Protein AF-A0A7J6KHS6-F1 (afdb_monomer_lite)

Secondary structure (DSSP, 8-state):
-HHHHHTT--TTSPSPPHHHHHHHHHT-S-HHHHHHHHHHHHHHHHHHTTT--GGG--GGGG-HHHHHHHHHHHHHSPPP----PPPHHHHHHHHHHHHHHHHTS-TTS--HHHHHHHHHHHHHHHHHHS---TTTTTTT--GGGEEE-SS-EEE----TT-------

Structure (mmCIF, N/CA/C/O backbone):
data_AF-A0A7J6KHS6-F1
#
_entry.id   AF-A0A7J6KHS6-F1
#
loop_
_atom_site.group_PDB
_atom_site.id
_atom_site.type_symbol
_atom_site.label_atom_id
_atom_site.label_alt_id
_atom_site.label_comp_id
_atom_site.label_asym_id
_atom_site.label_entity_id
_atom_site.label_seq_id
_atom_site.pdbx_PDB_ins_code
_atom_site.Cartn_x
_atom_site.Cartn_y
_atom_site.Cartn_z
_atom_site.occupancy
_atom_site.B_iso_o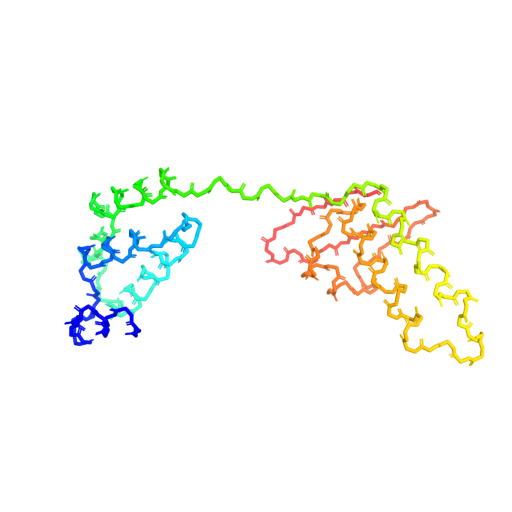r_equiv
_atom_site.auth_seq_id
_atom_site.auth_comp_id
_atom_site.auth_asym_id
_atom_site.auth_atom_id
_atom_site.pdbx_PDB_model_num
ATOM 1 N N . GLY A 1 1 ? -15.680 14.603 15.683 1.00 50.03 1 GLY A N 1
ATOM 2 C CA . GLY A 1 1 ? -16.360 15.648 14.888 1.00 50.03 1 GLY A CA 1
ATOM 3 C C . GLY A 1 1 ? -17.731 15.220 14.375 1.00 50.03 1 GLY A C 1
ATOM 4 O O . GLY A 1 1 ? -18.715 15.408 15.075 1.00 50.03 1 GLY A O 1
ATOM 5 N N . ARG A 1 2 ? -17.826 14.638 13.166 1.00 65.25 2 ARG A N 1
ATOM 6 C CA . ARG A 1 2 ? -19.120 14.402 12.477 1.00 65.25 2 ARG A CA 1
ATOM 7 C C . ARG A 1 2 ? -20.043 13.360 13.137 1.00 65.25 2 ARG A C 1
ATOM 9 O O . ARG A 1 2 ? -21.253 13.550 13.113 1.00 65.25 2 ARG A O 1
ATOM 16 N N . PHE A 1 3 ? -19.501 12.296 13.741 1.00 62.84 3 PHE A N 1
ATOM 17 C CA . PHE A 1 3 ? -20.314 11.284 14.440 1.00 62.84 3 PHE A CA 1
ATOM 18 C C . PHE A 1 3 ? -20.949 11.827 15.728 1.00 62.84 3 PHE A C 1
ATOM 20 O O . PHE A 1 3 ? -22.147 11.647 15.926 1.00 62.84 3 PHE A O 1
ATOM 27 N N . CYS A 1 4 ? -20.174 12.542 16.553 1.00 61.19 4 CYS A N 1
ATOM 28 C CA . CYS A 1 4 ? -20.675 13.175 17.778 1.00 61.19 4 CYS A CA 1
ATOM 29 C C . CYS A 1 4 ? -21.816 14.153 17.469 1.00 61.19 4 CYS A C 1
ATOM 31 O O . CYS A 1 4 ? -22.865 14.076 18.093 1.00 61.19 4 CYS A O 1
ATOM 33 N N . ARG A 1 5 ? -21.668 14.977 16.417 1.00 61.81 5 ARG A N 1
ATOM 34 C CA . ARG A 1 5 ? -22.734 15.881 15.951 1.00 61.81 5 ARG A CA 1
ATOM 35 C C . ARG A 1 5 ? -23.998 15.138 15.506 1.00 61.81 5 ARG A C 1
ATOM 37 O O . ARG A 1 5 ? -25.092 15.542 15.874 1.00 61.81 5 ARG A O 1
ATOM 44 N N . ARG A 1 6 ? -23.862 14.042 14.747 1.00 66.12 6 ARG A N 1
ATOM 45 C CA . ARG A 1 6 ? -25.014 13.237 14.292 1.00 66.12 6 ARG A CA 1
ATOM 46 C C . ARG A 1 6 ? -25.753 12.530 15.427 1.00 66.12 6 ARG A C 1
ATOM 48 O O . ARG A 1 6 ? -26.952 12.328 15.310 1.00 66.12 6 ARG A O 1
ATOM 55 N N . ASN A 1 7 ? -25.055 12.169 16.502 1.00 59.16 7 ASN A N 1
ATOM 56 C CA . ASN A 1 7 ? -25.637 11.448 17.637 1.00 59.16 7 ASN A CA 1
ATOM 57 C C . ASN A 1 7 ? -25.858 12.344 18.863 1.00 59.16 7 ASN A C 1
ATOM 59 O O . ASN A 1 7 ? -26.046 11.822 19.955 1.00 59.16 7 ASN A O 1
ATOM 63 N N . LYS A 1 8 ? -25.809 13.675 18.690 1.00 65.00 8 LYS A N 1
ATOM 64 C CA . LYS A 1 8 ? -25.963 14.668 19.767 1.00 65.00 8 LYS A CA 1
ATOM 65 C C . LYS A 1 8 ? -25.068 14.396 20.990 1.00 65.00 8 LYS A C 1
ATOM 67 O O . LYS A 1 8 ? -25.446 14.716 22.109 1.00 65.00 8 LYS A O 1
ATOM 72 N N . VAL A 1 9 ? -23.884 13.812 20.783 1.00 61.22 9 VAL A N 1
ATOM 73 C CA . VAL A 1 9 ? -22.908 13.617 21.863 1.00 61.22 9 VAL A CA 1
ATOM 74 C C . VAL A 1 9 ? -22.297 14.986 22.168 1.00 61.22 9 VAL A C 1
ATOM 76 O O . VAL A 1 9 ? -21.705 15.569 21.246 1.00 61.22 9 VAL A O 1
ATOM 79 N N . PRO A 1 10 ? -22.432 15.508 23.403 1.00 60.06 10 PRO A N 1
ATOM 80 C CA . PRO A 1 10 ? -21.836 16.781 23.786 1.00 60.06 10 PRO A CA 1
ATOM 81 C C . PRO A 1 10 ? -20.335 16.740 23.508 1.00 60.06 10 PRO A C 1
ATOM 83 O O . PRO A 1 10 ? -19.657 15.780 23.872 1.00 60.06 10 PRO A O 1
ATOM 86 N N . LEU A 1 11 ? -19.803 17.760 22.832 1.00 58.59 11 LEU A N 1
ATOM 87 C CA . LEU A 1 11 ? -18.364 17.828 22.538 1.00 58.59 11 LEU A CA 1
ATOM 88 C C . LEU A 1 11 ? -17.521 17.952 23.818 1.00 58.59 11 LEU A C 1
ATOM 90 O O . LEU A 1 11 ? -16.358 17.567 23.804 1.00 58.59 11 LEU A O 1
ATOM 94 N N . GLU A 1 12 ? -18.139 18.417 24.904 1.00 61.97 12 GLU A N 1
ATOM 95 C CA . GLU A 1 12 ? -17.582 18.509 26.257 1.00 61.97 12 GLU A CA 1
ATOM 96 C C . GLU A 1 12 ? -17.407 17.135 26.931 1.00 61.97 12 GLU A C 1
ATOM 98 O O . GLU A 1 12 ? -16.598 16.994 27.840 1.00 61.97 12 GLU A O 1
ATOM 103 N N . GLN A 1 13 ? -18.096 16.086 26.462 1.00 63.69 13 GLN A N 1
ATOM 104 C CA . GLN A 1 13 ? -18.017 14.726 27.015 1.00 63.69 13 GLN A CA 1
ATOM 105 C C . GLN A 1 13 ? -16.878 13.909 26.374 1.00 63.69 13 GLN A C 1
ATOM 107 O O . GLN A 1 13 ? -17.067 12.773 25.928 1.00 63.69 13 GLN A O 1
ATOM 112 N N . TRP A 1 14 ? -15.695 14.517 26.256 1.00 58.38 14 TRP A N 1
ATOM 113 C CA . TRP A 1 14 ? -14.494 13.874 25.724 1.00 58.38 14 TRP A CA 1
ATOM 114 C C . TRP A 1 14 ? -13.578 13.430 26.874 1.00 58.38 14 TRP A C 1
ATOM 116 O O . TRP A 1 14 ? -13.240 14.267 27.706 1.00 58.38 14 TRP A O 1
ATOM 126 N N . PRO A 1 15 ? -13.126 12.160 26.928 1.00 62.69 15 PRO A N 1
ATOM 127 C CA . PRO A 1 15 ? -13.270 11.094 25.930 1.00 62.69 15 PRO A CA 1
ATOM 128 C C . PRO A 1 15 ? -14.675 10.444 25.879 1.00 62.69 15 PRO A C 1
ATOM 130 O O . PRO A 1 15 ? -15.356 10.350 26.897 1.00 62.69 15 PRO A O 1
ATOM 133 N N . PRO A 1 16 ? -15.116 9.942 24.704 1.00 68.94 16 PRO A N 1
ATOM 134 C CA . PRO A 1 16 ? -16.437 9.333 24.541 1.00 68.94 16 PRO A CA 1
ATOM 135 C C . PRO A 1 16 ? -16.562 8.021 25.329 1.00 68.94 16 PRO A C 1
ATOM 137 O O . PRO A 1 16 ? -15.630 7.218 25.366 1.00 68.94 16 PRO A O 1
ATOM 140 N N . THR A 1 17 ? -17.745 7.754 25.891 1.00 77.44 17 THR A N 1
ATOM 141 C CA . THR A 1 17 ? -18.009 6.501 26.626 1.00 77.44 17 THR A CA 1
ATOM 142 C C . THR A 1 17 ? -17.974 5.260 25.722 1.00 77.44 17 THR A C 1
ATOM 144 O O . THR A 1 17 ? -18.230 5.334 24.513 1.00 77.44 17 THR A O 1
ATOM 147 N N . ASN A 1 18 ? -17.737 4.085 26.317 1.00 77.62 18 ASN A N 1
ATOM 148 C CA . ASN A 1 18 ? -17.671 2.800 25.604 1.00 77.62 18 ASN A CA 1
ATOM 149 C C . ASN A 1 18 ? -18.916 2.511 24.763 1.00 77.62 18 ASN A C 1
ATOM 151 O O . ASN A 1 18 ? -18.797 2.013 23.644 1.00 77.62 18 ASN A O 1
ATOM 155 N N . ARG A 1 19 ? -20.100 2.889 25.258 1.00 80.56 19 ARG A N 1
ATOM 156 C CA . ARG A 1 19 ? -21.375 2.734 24.549 1.00 80.56 19 ARG A CA 1
ATOM 157 C C . ARG A 1 19 ? -21.410 3.537 23.249 1.00 80.56 19 ARG A C 1
ATOM 159 O O . ARG A 1 19 ? -21.819 3.009 22.215 1.00 80.56 19 ARG A O 1
ATOM 166 N N . HIS A 1 20 ? -20.944 4.786 23.275 1.00 79.69 20 HIS A N 1
ATOM 167 C CA . HIS A 1 20 ? -20.881 5.627 22.078 1.00 79.69 20 HIS A CA 1
ATOM 168 C C . HIS A 1 20 ? -19.875 5.080 21.063 1.00 79.69 20 HIS A C 1
ATOM 170 O O . HIS A 1 20 ? -20.163 5.042 19.866 1.00 79.69 20 HIS A O 1
ATOM 176 N N . VAL A 1 21 ? -18.719 4.607 21.540 1.00 81.25 21 VAL A N 1
ATOM 177 C CA . VAL A 1 21 ? -17.696 3.985 20.691 1.00 81.25 21 VAL A CA 1
ATOM 178 C C . VAL A 1 21 ? -18.220 2.688 20.070 1.00 81.25 21 VAL A C 1
ATOM 180 O O . VAL A 1 21 ? -18.103 2.509 18.863 1.00 81.25 21 VAL A O 1
ATOM 183 N N . ALA A 1 22 ? -18.855 1.810 20.847 1.00 84.31 22 ALA A N 1
ATOM 184 C CA . ALA A 1 22 ? -19.444 0.563 20.362 1.00 84.31 22 ALA A CA 1
ATOM 185 C C . ALA A 1 22 ? -20.530 0.805 19.300 1.00 84.31 22 ALA A C 1
ATOM 187 O O . ALA A 1 22 ? -20.474 0.211 18.223 1.00 84.31 22 ALA A O 1
ATOM 188 N N . HIS A 1 23 ? -21.468 1.723 19.559 1.00 84.38 23 HIS A N 1
ATOM 189 C CA . HIS A 1 23 ? -22.519 2.076 18.600 1.00 84.38 23 HIS A CA 1
ATOM 190 C C . HIS A 1 23 ? -21.935 2.653 17.303 1.00 84.38 23 HIS A C 1
ATOM 192 O O . HIS A 1 23 ? -22.358 2.302 16.201 1.00 84.38 23 HIS A O 1
ATOM 198 N N . TRP A 1 24 ? -20.903 3.493 17.416 1.00 86.12 24 TRP A N 1
ATOM 199 C CA . TRP A 1 24 ? -20.202 4.005 16.246 1.00 86.12 24 TRP A CA 1
ATOM 200 C C . TRP A 1 24 ? -19.517 2.902 15.444 1.00 86.12 24 TRP A C 1
ATOM 202 O O . TRP A 1 24 ? -19.641 2.877 14.220 1.00 86.12 24 TRP A O 1
ATOM 212 N N . LEU A 1 25 ? -18.814 1.983 16.108 1.00 87.56 25 LEU A N 1
ATOM 213 C CA . LEU A 1 25 ? -18.099 0.899 15.438 1.00 87.56 25 LEU A CA 1
ATOM 214 C C . LEU A 1 25 ? -19.043 0.019 14.617 1.00 87.56 25 LEU A C 1
ATOM 216 O O . LEU A 1 25 ? -18.698 -0.326 13.490 1.00 87.56 25 LEU A O 1
ATOM 220 N N . ILE A 1 26 ? -20.241 -0.276 15.133 1.00 87.12 26 ILE A N 1
ATOM 221 C CA . ILE A 1 26 ? -21.266 -1.070 14.432 1.00 87.12 26 ILE A CA 1
ATOM 222 C C . ILE A 1 26 ? -21.713 -0.393 13.128 1.00 87.12 26 ILE A C 1
ATOM 224 O O . ILE A 1 26 ? -21.989 -1.073 12.143 1.00 87.12 26 ILE A O 1
ATOM 228 N N . SER A 1 27 ? -21.704 0.942 13.068 1.00 84.56 27 SER A N 1
ATOM 229 C CA . SER A 1 27 ? -22.038 1.678 11.839 1.00 84.56 27 SER A CA 1
ATOM 230 C C . SER A 1 27 ? -20.996 1.527 10.714 1.00 84.56 27 SER A C 1
ATOM 232 O O . SER A 1 27 ? -21.239 1.937 9.575 1.00 84.56 27 SER A O 1
ATOM 234 N N . ILE A 1 28 ? -19.827 0.940 10.997 1.00 86.44 28 ILE A N 1
ATOM 235 C CA . ILE A 1 28 ? -18.730 0.788 10.041 1.00 86.44 28 ILE A CA 1
ATOM 236 C C . ILE A 1 28 ? -18.836 -0.564 9.334 1.00 86.44 28 ILE A C 1
ATOM 238 O O . ILE A 1 28 ? -18.603 -1.617 9.916 1.00 86.44 28 ILE A O 1
ATOM 242 N N . LYS A 1 29 ? -19.072 -0.529 8.019 1.00 85.38 29 LYS A N 1
ATOM 243 C CA . LYS A 1 29 ? -19.279 -1.731 7.188 1.00 85.38 29 LYS A CA 1
ATOM 244 C C . LYS A 1 29 ? -18.052 -2.639 7.020 1.00 85.38 29 LYS A C 1
ATOM 246 O O . LYS A 1 29 ? -18.178 -3.736 6.490 1.00 85.38 29 LYS A O 1
ATOM 251 N N . ARG A 1 30 ? -16.848 -2.171 7.366 1.00 86.19 30 ARG A N 1
ATOM 252 C CA . ARG A 1 30 ? -15.594 -2.921 7.187 1.00 86.19 30 ARG A CA 1
ATOM 253 C C . ARG A 1 30 ? -14.843 -3.056 8.501 1.00 86.19 30 ARG A C 1
ATOM 255 O O . ARG A 1 30 ? -14.418 -2.058 9.081 1.00 86.19 30 ARG A O 1
ATOM 262 N N . TYR A 1 31 ? -14.567 -4.296 8.887 1.00 88.31 31 TYR A N 1
ATOM 263 C CA . TYR A 1 31 ? -13.825 -4.637 10.096 1.00 88.31 31 TYR A CA 1
ATOM 264 C C . TYR A 1 31 ? -12.441 -3.988 10.162 1.00 88.31 31 TYR A C 1
ATOM 266 O O . TYR A 1 31 ? -12.062 -3.464 11.207 1.00 88.31 31 TYR A O 1
ATOM 274 N N . SER A 1 32 ? -11.692 -3.967 9.055 1.00 85.50 32 SER A N 1
ATOM 275 C CA . SER A 1 32 ? -10.367 -3.335 9.022 1.00 85.50 32 SER A CA 1
ATOM 276 C C . SER A 1 32 ? -10.441 -1.841 9.338 1.00 85.50 32 SER A C 1
ATOM 278 O O . SER A 1 32 ? -9.675 -1.347 10.160 1.00 85.50 32 SER A O 1
ATOM 280 N N . THR A 1 33 ? -11.411 -1.136 8.753 1.00 85.81 33 THR A N 1
ATOM 281 C CA . THR A 1 33 ? -11.665 0.282 9.025 1.00 85.81 33 THR A CA 1
ATOM 282 C C . THR A 1 33 ? -12.101 0.501 10.472 1.00 85.81 33 THR A C 1
ATOM 284 O O . THR A 1 33 ? -11.552 1.373 11.141 1.00 85.81 33 THR A O 1
ATOM 287 N N . ALA A 1 34 ? -13.021 -0.323 10.982 1.00 87.00 34 ALA A N 1
ATOM 288 C CA . ALA A 1 34 ? -13.494 -0.246 12.363 1.00 87.00 34 ALA A CA 1
ATOM 289 C C . ALA A 1 34 ? -12.354 -0.441 13.372 1.00 87.00 34 ALA A C 1
ATOM 291 O O . ALA A 1 34 ? -12.224 0.323 14.326 1.00 87.00 34 ALA A O 1
ATOM 292 N N . LYS A 1 35 ? -11.468 -1.411 13.123 1.00 87.19 35 LYS A N 1
ATOM 293 C CA . LYS A 1 35 ? -10.286 -1.664 13.951 1.00 87.19 35 LYS A CA 1
ATOM 294 C C . LYS A 1 35 ? -9.314 -0.480 13.942 1.00 87.19 35 LYS A C 1
ATOM 296 O O . LYS A 1 35 ? -8.850 -0.071 15.004 1.00 87.19 35 LYS A O 1
ATOM 301 N N . THR A 1 36 ? -9.031 0.098 12.774 1.00 85.62 36 THR A N 1
ATOM 302 C CA . THR A 1 36 ? -8.174 1.292 12.654 1.00 85.62 36 THR A CA 1
ATOM 303 C C . THR A 1 36 ? -8.760 2.481 13.408 1.00 85.62 36 THR A C 1
ATOM 305 O O . THR A 1 36 ? -8.050 3.174 14.133 1.00 85.62 36 THR A O 1
ATOM 308 N N . TYR A 1 37 ? -10.066 2.698 13.285 1.00 85.25 37 TYR A N 1
ATOM 309 C CA . TYR A 1 37 ? -10.764 3.778 13.969 1.00 85.25 37 TYR A CA 1
ATOM 310 C C . TYR A 1 37 ? -10.809 3.594 15.484 1.00 85.25 37 TYR A C 1
ATOM 312 O O . TYR A 1 37 ? -10.560 4.560 16.202 1.00 85.25 37 TYR A O 1
ATOM 320 N N . LEU A 1 38 ? -11.019 2.373 15.985 1.00 86.44 38 LEU A N 1
ATOM 321 C CA . LEU A 1 38 ? -10.889 2.086 17.414 1.00 86.44 38 LEU A CA 1
ATOM 322 C C . LEU A 1 38 ? -9.483 2.419 17.929 1.00 86.44 38 LEU A C 1
ATOM 324 O O . LEU A 1 38 ? -9.350 3.026 18.988 1.00 86.44 38 LEU A O 1
ATOM 328 N N . ASN A 1 39 ? -8.433 2.055 17.188 1.00 83.62 39 ASN A N 1
ATOM 329 C CA . ASN A 1 39 ? -7.060 2.394 17.569 1.00 83.62 39 ASN A CA 1
ATOM 330 C C . ASN A 1 39 ? -6.838 3.912 17.610 1.00 83.62 39 ASN A C 1
ATOM 332 O O . ASN A 1 39 ? -6.196 4.402 18.535 1.00 83.62 39 ASN A O 1
ATOM 336 N N . GLY A 1 40 ? -7.414 4.656 16.661 1.00 80.50 40 GLY A N 1
ATOM 337 C CA . GLY A 1 40 ? -7.413 6.119 16.681 1.00 80.50 40 GLY A CA 1
ATOM 338 C C . GLY A 1 40 ? -8.119 6.686 17.915 1.00 80.50 40 GLY A C 1
ATOM 339 O O . GLY A 1 40 ? -7.554 7.522 18.609 1.00 80.50 40 GLY A O 1
ATOM 340 N N . VAL A 1 41 ? -9.314 6.187 18.248 1.00 80.75 41 VAL A N 1
ATOM 341 C CA . VAL A 1 41 ? -10.051 6.604 19.457 1.00 80.75 41 VAL A CA 1
ATOM 342 C C . VAL A 1 41 ? -9.242 6.321 20.720 1.00 80.75 41 VAL A C 1
ATOM 344 O O . VAL A 1 41 ? -9.124 7.198 21.567 1.00 80.75 41 VAL A O 1
ATOM 347 N N . ARG A 1 42 ? -8.623 5.139 20.828 1.00 79.12 42 ARG A N 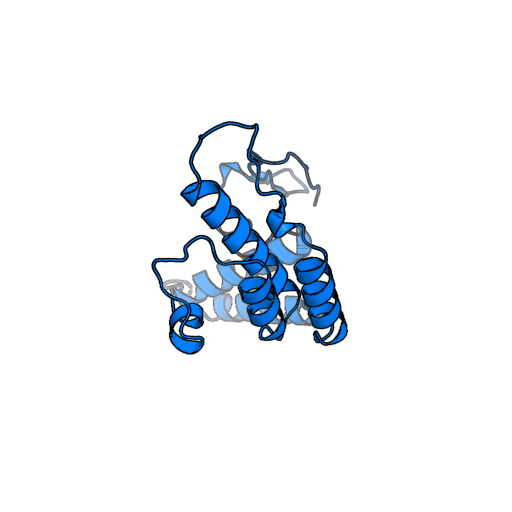1
ATOM 348 C CA . ARG A 1 42 ? -7.736 4.790 21.951 1.00 79.12 42 ARG A CA 1
ATOM 349 C C . ARG A 1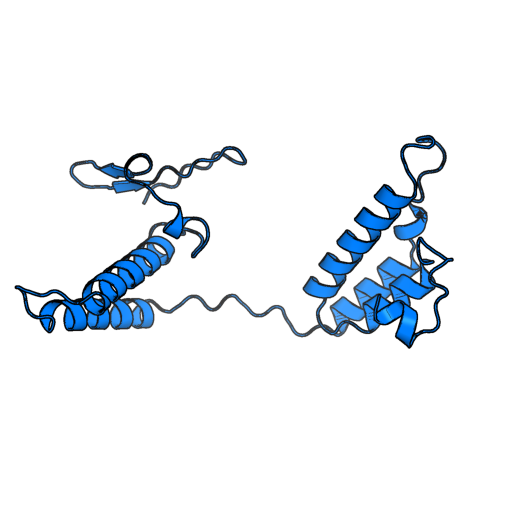 42 ? -6.543 5.733 22.054 1.00 79.12 42 ARG A C 1
ATOM 351 O O . ARG A 1 42 ? -6.187 6.130 23.157 1.00 79.12 42 ARG A O 1
ATOM 358 N N . PHE A 1 43 ? -5.939 6.093 20.925 1.00 78.69 43 PHE A N 1
ATOM 359 C CA . PHE A 1 43 ? -4.827 7.036 20.886 1.00 78.69 43 PHE A CA 1
ATOM 360 C C . PHE A 1 43 ? -5.243 8.419 21.401 1.00 78.69 43 PHE A C 1
ATOM 362 O O . PHE A 1 43 ? -4.611 8.939 22.315 1.00 78.69 43 PHE A O 1
ATOM 369 N N . PHE A 1 44 ? -6.337 8.985 20.883 1.00 75.38 44 PHE A N 1
ATOM 370 C CA . PHE A 1 44 ? -6.807 10.303 21.316 1.00 75.38 44 PHE A CA 1
ATOM 371 C C . PHE A 1 44 ? -7.340 10.313 22.750 1.00 75.38 44 PHE A C 1
ATOM 373 O O . PHE A 1 44 ? -7.139 11.299 23.447 1.00 75.38 44 PHE A O 1
ATOM 380 N N . ALA A 1 45 ? -7.984 9.236 23.208 1.00 73.88 45 ALA A N 1
ATOM 381 C CA . ALA A 1 45 ? -8.416 9.113 24.598 1.00 73.88 45 ALA A CA 1
ATOM 382 C C . ALA A 1 45 ? -7.212 9.115 25.551 1.00 73.88 45 ALA A C 1
ATOM 384 O O . ALA A 1 45 ? -7.212 9.855 26.525 1.00 73.88 45 ALA A O 1
ATOM 385 N N . ARG A 1 46 ? -6.149 8.362 25.228 1.00 72.12 46 ARG A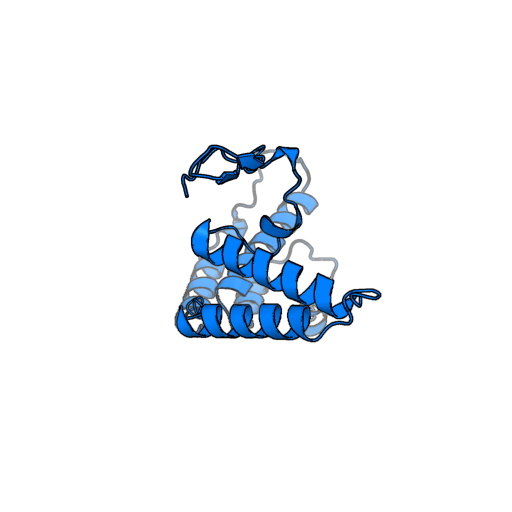 N 1
ATOM 386 C CA . ARG A 1 46 ? -4.894 8.373 26.001 1.00 72.12 46 ARG A CA 1
ATOM 387 C C . ARG A 1 46 ? -4.201 9.734 25.977 1.00 72.12 46 ARG A C 1
ATOM 389 O O . ARG A 1 46 ? -3.690 10.162 26.998 1.00 72.12 46 ARG A O 1
ATOM 396 N N . ALA A 1 47 ? -4.180 10.405 24.827 1.00 71.56 47 ALA A N 1
ATOM 397 C CA . ALA A 1 47 ? -3.571 11.727 24.704 1.00 71.56 47 ALA A CA 1
ATOM 398 C C . ALA A 1 47 ? -4.344 12.804 25.486 1.00 71.56 47 ALA A C 1
ATOM 400 O O . ALA A 1 47 ? -3.725 13.670 26.092 1.00 71.56 47 ALA A O 1
ATOM 401 N N . ALA A 1 48 ? -5.680 12.735 25.490 1.00 69.88 48 ALA A N 1
ATOM 402 C CA . ALA A 1 48 ? -6.539 13.684 26.197 1.00 69.88 48 ALA A CA 1
ATOM 403 C C . ALA A 1 48 ? -6.475 13.537 27.724 1.00 69.88 48 ALA A C 1
ATOM 405 O O . ALA A 1 48 ? -6.665 14.519 28.427 1.00 69.88 48 ALA A O 1
ATOM 406 N N . LEU A 1 49 ? -6.197 12.333 28.227 1.00 67.50 49 LEU A N 1
ATOM 407 C CA . LEU A 1 49 ? -6.109 12.064 29.664 1.00 67.50 49 LEU A CA 1
ATOM 408 C C . LEU A 1 49 ? -4.757 12.441 30.287 1.00 67.50 49 LEU A C 1
ATOM 410 O O . LEU A 1 49 ? -4.622 12.378 31.500 1.00 67.50 49 LEU A O 1
ATOM 414 N N . GLY A 1 50 ? -3.773 12.863 29.483 1.00 55.81 50 GLY A N 1
ATOM 415 C CA . GLY A 1 50 ? -2.488 13.342 29.992 1.00 55.81 50 GLY A CA 1
ATOM 416 C C . GLY A 1 50 ? -1.697 12.297 30.792 1.00 55.81 50 GLY A C 1
ATOM 417 O O . GLY A 1 50 ? -2.113 11.163 31.002 1.00 55.81 50 GLY A O 1
ATOM 418 N N . ARG A 1 51 ? -0.489 12.670 31.218 1.00 51.59 51 ARG A N 1
ATOM 419 C CA . ARG A 1 51 ? 0.383 11.865 32.092 1.00 51.59 51 ARG A CA 1
ATOM 420 C C . ARG A 1 51 ? -0.053 11.962 33.563 1.00 51.59 51 ARG A C 1
ATOM 422 O O . ARG A 1 51 ? 0.799 12.066 34.438 1.00 51.59 51 ARG A O 1
ATOM 429 N N . GLU A 1 52 ? -1.349 11.992 33.847 1.00 44.38 52 GLU A N 1
ATOM 430 C CA . GLU A 1 52 ? -1.837 11.962 35.226 1.00 44.38 52 GLU A CA 1
ATOM 431 C C . GLU A 1 52 ? -1.943 10.507 35.676 1.00 44.38 52 GLU A C 1
ATOM 433 O O . GLU A 1 52 ? -2.921 9.829 35.388 1.00 44.38 52 GLU A O 1
ATOM 438 N N . GLY A 1 53 ? -0.879 10.031 36.330 1.00 43.59 53 GLY A N 1
ATOM 439 C CA . GLY A 1 53 ? -0.873 8.828 37.161 1.00 43.59 53 GLY A CA 1
ATOM 440 C C . GLY A 1 53 ? -1.162 7.516 36.430 1.00 43.59 53 GLY A C 1
ATOM 441 O O . GLY A 1 53 ? -2.289 7.203 36.055 1.00 43.59 53 GLY A O 1
ATOM 442 N N . GLU A 1 54 ? -0.154 6.649 36.344 1.00 47.72 54 GLU A N 1
ATOM 443 C CA . GLU A 1 54 ? -0.315 5.251 35.916 1.00 47.72 54 GLU A CA 1
ATOM 444 C C . GLU A 1 54 ? -1.344 4.438 36.738 1.00 47.72 54 GLU A C 1
ATOM 446 O O . GLU A 1 54 ? -1.660 3.312 36.350 1.00 47.72 54 GLU A O 1
ATOM 451 N N . GLU A 1 55 ? -1.899 5.007 37.812 1.00 44.25 55 GLU A N 1
ATOM 452 C CA . GLU A 1 55 ? -2.896 4.410 38.706 1.00 44.25 55 GLU A CA 1
ATOM 453 C C . GLU A 1 55 ? -4.349 4.514 38.216 1.00 44.25 55 GLU A C 1
ATOM 455 O O . GLU A 1 55 ? -5.168 3.692 38.612 1.00 44.25 55 GLU A O 1
ATOM 460 N N . ASN A 1 56 ? -4.675 5.425 37.290 1.00 44.28 56 ASN A N 1
ATOM 461 C CA . ASN A 1 56 ? -6.026 5.549 36.718 1.00 44.28 56 ASN A CA 1
ATOM 462 C C . ASN A 1 56 ? -6.037 5.284 35.208 1.00 44.28 56 ASN A C 1
ATOM 464 O O . ASN A 1 56 ? -6.648 6.014 34.430 1.00 44.28 56 ASN A O 1
ATOM 468 N N . LYS A 1 57 ? -5.367 4.213 34.759 1.00 44.09 57 LYS A N 1
ATOM 469 C CA . LYS A 1 57 ? -5.477 3.744 33.368 1.00 44.09 57 LYS A CA 1
ATOM 470 C C . LYS A 1 57 ? -6.946 3.439 33.053 1.00 44.09 57 LYS A C 1
ATOM 472 O O . LYS A 1 57 ? -7.472 2.448 33.560 1.00 44.09 57 LYS A O 1
ATOM 477 N N . PRO A 1 58 ? -7.608 4.152 32.122 1.00 46.19 58 PRO A N 1
ATOM 478 C CA . PRO A 1 58 ? -8.809 3.627 31.516 1.00 46.19 58 PRO A CA 1
ATOM 479 C C . PRO A 1 58 ? -8.361 2.613 30.464 1.00 46.19 58 PRO A C 1
ATOM 481 O O . PRO A 1 58 ? -8.434 2.836 29.255 1.00 46.19 58 PRO A O 1
ATOM 484 N N . ASP A 1 59 ? -8.013 1.421 30.943 1.00 49.53 59 ASP A N 1
ATOM 485 C CA . ASP A 1 59 ? -8.295 0.191 30.201 1.00 49.53 59 ASP A CA 1
ATOM 486 C C . ASP A 1 59 ? -9.816 -0.024 30.026 1.00 49.53 59 ASP A C 1
ATOM 488 O O . ASP A 1 59 ? -10.256 -1.017 29.453 1.00 49.53 59 ASP A O 1
ATOM 492 N N . ASN A 1 60 ? -10.636 0.963 30.402 1.00 54.53 60 ASN A N 1
ATOM 493 C CA . ASN A 1 60 ? -12.064 1.045 30.143 1.00 54.53 60 ASN A CA 1
ATOM 494 C C . ASN A 1 60 ? -12.421 0.895 28.657 1.00 54.53 60 ASN A C 1
ATOM 496 O O . ASN A 1 60 ? -13.475 0.356 28.377 1.00 54.53 60 ASN A O 1
ATOM 500 N N . LEU A 1 61 ? -11.567 1.236 27.679 1.00 54.78 61 LEU A N 1
ATOM 501 C CA . LEU A 1 61 ? -11.845 0.957 26.248 1.00 54.78 61 LEU A CA 1
ATOM 502 C C . LEU A 1 61 ? -11.491 -0.490 25.812 1.00 54.78 61 LEU A C 1
ATOM 504 O O . LEU A 1 61 ? -11.480 -0.812 24.612 1.00 54.78 61 LEU A O 1
ATOM 508 N N . ASN A 1 62 ? -11.166 -1.372 26.762 1.00 59.88 62 ASN A N 1
ATOM 509 C CA . ASN A 1 62 ? -11.061 -2.826 26.586 1.00 59.88 62 ASN A CA 1
ATOM 510 C C . ASN A 1 62 ? -12.352 -3.563 27.003 1.00 59.88 62 ASN A C 1
ATOM 512 O O . ASN A 1 62 ? -12.366 -4.794 27.119 1.00 59.88 62 ASN A O 1
ATOM 516 N N . ASP A 1 63 ? -13.424 -2.788 27.187 1.00 70.62 63 ASP A N 1
ATOM 517 C CA . ASP A 1 63 ? -14.754 -3.223 27.583 1.00 70.62 63 ASP A CA 1
ATOM 518 C C . ASP A 1 63 ? -15.292 -4.357 26.709 1.00 70.62 63 ASP A C 1
ATOM 520 O O . ASP A 1 63 ? -15.118 -4.389 25.479 1.00 70.62 63 ASP A O 1
ATOM 524 N N . GLN A 1 64 ? -16.023 -5.260 27.351 1.00 78.94 64 GLN A N 1
ATOM 525 C CA . GLN A 1 64 ? -16.746 -6.337 26.696 1.00 78.94 64 GLN A CA 1
ATOM 526 C C . GLN A 1 64 ? -17.681 -5.784 25.611 1.00 78.94 64 GLN A C 1
ATOM 528 O O . GLN A 1 64 ? -17.804 -6.383 24.546 1.00 78.94 64 GLN A O 1
ATOM 533 N N . GLN A 1 65 ? -18.252 -4.593 25.815 1.00 80.94 65 GLN A N 1
ATOM 534 C CA . GLN A 1 65 ? -19.107 -3.915 24.835 1.00 80.94 65 GLN A CA 1
ATOM 535 C C . GLN A 1 65 ? -18.390 -3.630 23.505 1.00 80.94 65 GLN A C 1
ATOM 537 O O . GLN A 1 65 ? -18.933 -3.897 22.431 1.00 80.94 65 GLN A O 1
ATOM 542 N N . ILE A 1 66 ? -17.146 -3.144 23.551 1.00 83.75 66 ILE A N 1
ATOM 543 C CA . ILE A 1 66 ? -16.349 -2.840 22.351 1.00 83.75 66 ILE A CA 1
ATOM 544 C C . ILE A 1 66 ? -15.897 -4.133 21.671 1.00 83.75 66 ILE A C 1
ATOM 546 O O . ILE A 1 66 ? -15.897 -4.220 20.440 1.00 83.75 66 ILE A O 1
ATOM 550 N N . LYS A 1 67 ? -15.553 -5.164 22.456 1.00 85.94 67 LYS A N 1
ATOM 551 C CA . LYS A 1 67 ? -15.220 -6.498 21.933 1.00 85.94 67 LYS A CA 1
ATOM 552 C C . LYS A 1 67 ? -16.412 -7.116 21.203 1.00 85.94 67 LYS A C 1
ATOM 554 O O . LYS A 1 67 ? -16.241 -7.611 20.089 1.00 85.94 67 LYS A O 1
ATOM 559 N N . THR A 1 68 ? -17.607 -7.042 21.783 1.00 87.56 68 THR A N 1
ATOM 560 C CA . THR A 1 68 ? -18.850 -7.532 21.174 1.00 87.56 68 THR A CA 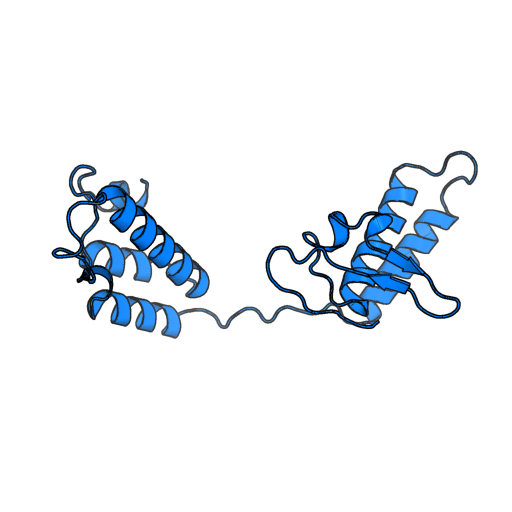1
ATOM 561 C C . THR A 1 68 ? -19.197 -6.749 19.911 1.00 87.56 68 THR A C 1
ATOM 563 O O . THR A 1 68 ? -19.451 -7.361 18.876 1.00 87.56 68 THR A O 1
ATOM 566 N N . ALA A 1 69 ? -19.096 -5.416 19.936 1.00 86.88 69 ALA A N 1
ATOM 567 C CA . ALA A 1 69 ? -19.302 -4.583 18.752 1.00 86.88 69 ALA A CA 1
ATOM 568 C C . ALA A 1 69 ? -18.326 -4.939 17.618 1.00 86.88 69 ALA A C 1
ATOM 570 O O . ALA A 1 69 ? -18.738 -5.127 16.477 1.00 86.88 69 ALA A O 1
ATOM 571 N N . LEU A 1 70 ? -17.035 -5.117 17.918 1.00 88.94 70 LEU A N 1
ATOM 572 C CA . LEU A 1 70 ? -16.050 -5.545 16.920 1.00 88.94 70 LEU A CA 1
ATOM 573 C C . LEU A 1 70 ? -16.321 -6.949 16.373 1.00 88.94 70 LEU A C 1
ATOM 575 O O . LEU A 1 70 ? -16.077 -7.183 15.189 1.00 88.94 70 LEU A O 1
ATOM 579 N N . ARG A 1 71 ? -16.796 -7.885 17.205 1.00 89.00 71 ARG A N 1
ATOM 580 C CA . ARG A 1 71 ? -17.199 -9.228 16.759 1.00 89.00 71 ARG A CA 1
ATOM 581 C C . ARG A 1 71 ? -18.394 -9.154 15.810 1.00 89.00 71 ARG A C 1
ATOM 583 O O . ARG A 1 71 ? -18.333 -9.771 14.752 1.00 89.00 71 ARG A O 1
ATOM 590 N N . ALA A 1 72 ? -19.406 -8.349 16.133 1.00 88.62 72 ALA A N 1
ATOM 591 C CA . ALA A 1 72 ? -20.559 -8.117 15.265 1.00 88.62 72 ALA A CA 1
ATOM 592 C C . ALA A 1 72 ? -20.137 -7.504 13.919 1.00 88.62 72 ALA A C 1
ATOM 594 O O . ALA A 1 72 ? -20.499 -8.010 12.859 1.00 88.62 72 ALA A O 1
ATOM 595 N N . VAL A 1 73 ? -19.274 -6.482 13.939 1.00 89.56 73 VAL A N 1
ATOM 596 C CA . VAL A 1 73 ? -18.719 -5.897 12.707 1.00 89.56 73 VAL A CA 1
ATOM 597 C C . VAL A 1 73 ? -17.939 -6.939 11.912 1.00 89.56 73 VAL A C 1
ATOM 599 O O . VAL A 1 73 ? -18.060 -6.977 10.692 1.00 89.56 73 VAL A O 1
ATOM 602 N N . LYS A 1 74 ? -17.139 -7.790 12.565 1.00 89.06 74 LYS A N 1
ATOM 603 C CA . LYS A 1 74 ? -16.379 -8.850 11.888 1.00 89.06 74 LYS A CA 1
ATOM 604 C C . LYS A 1 74 ? -17.301 -9.863 11.209 1.00 89.06 74 LYS A C 1
ATOM 606 O O . LYS A 1 74 ? -17.007 -10.247 10.084 1.00 89.06 74 LYS A O 1
ATOM 611 N N . LEU A 1 75 ? -18.391 -10.252 11.870 1.00 90.25 75 LEU A N 1
ATOM 612 C CA . LEU A 1 75 ? -19.378 -11.202 11.351 1.00 90.25 75 LEU A CA 1
ATOM 613 C C . LEU A 1 75 ? -20.098 -10.664 10.107 1.00 90.25 75 LEU A C 1
ATOM 615 O O . LEU A 1 75 ? -20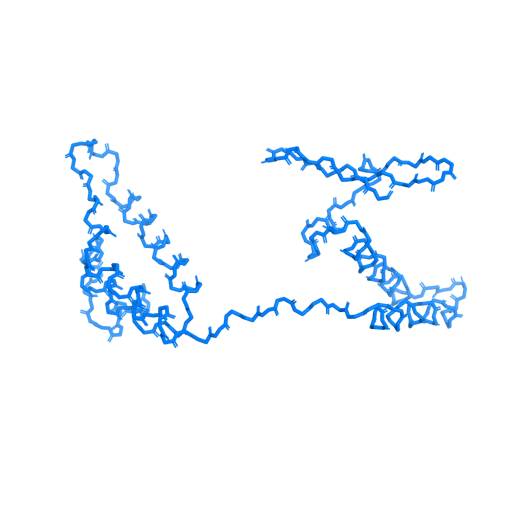.299 -11.403 9.152 1.00 90.25 75 LEU A O 1
ATOM 619 N N . HIS A 1 76 ? -20.442 -9.374 10.102 1.00 86.62 76 HIS A N 1
ATOM 620 C CA . HIS A 1 76 ? -21.161 -8.733 8.994 1.00 86.62 76 HIS A CA 1
ATOM 621 C C . HIS A 1 76 ? -20.250 -8.040 7.974 1.00 86.62 76 HIS A C 1
ATOM 623 O O . HIS A 1 76 ? -20.731 -7.419 7.025 1.00 86.62 76 HIS A O 1
ATOM 629 N N . SER A 1 77 ? -18.931 -8.103 8.160 1.00 87.06 77 SER A N 1
ATOM 630 C CA . SER A 1 77 ? -17.998 -7.507 7.211 1.00 87.06 77 SER A CA 1
ATOM 631 C C . SER A 1 77 ? -17.911 -8.358 5.952 1.00 87.06 77 SER A C 1
ATOM 633 O O . SER A 1 77 ? -17.799 -9.580 6.055 1.00 87.06 77 SER A O 1
ATOM 635 N N . PRO A 1 78 ? -17.861 -7.736 4.760 1.00 85.56 78 PRO A N 1
ATOM 636 C CA . PRO A 1 78 ? -17.532 -8.474 3.556 1.00 85.56 78 PRO A CA 1
ATOM 637 C C . PRO A 1 78 ? -16.151 -9.123 3.729 1.00 85.56 78 PRO A C 1
ATOM 639 O O . PRO A 1 78 ? -15.287 -8.539 4.406 1.00 85.56 78 PRO A O 1
ATOM 642 N N . PRO A 1 79 ? -15.917 -10.297 3.117 1.00 79.81 79 PRO A N 1
ATOM 643 C CA . PRO A 1 79 ? -14.622 -10.950 3.185 1.00 79.81 79 PRO A CA 1
ATOM 644 C C . PRO A 1 79 ? -13.527 -9.969 2.746 1.00 79.81 79 PRO A C 1
ATOM 646 O O . PRO A 1 79 ? -13.762 -9.123 1.868 1.00 79.81 79 PRO A O 1
ATOM 649 N N . PRO A 1 80 ? -12.336 -10.025 3.374 1.00 75.56 80 PRO A N 1
ATOM 650 C CA . PRO A 1 80 ? -11.236 -9.169 2.972 1.00 75.56 80 PRO A CA 1
ATOM 651 C C . PRO A 1 80 ? -11.013 -9.360 1.475 1.00 75.56 80 PRO A C 1
ATOM 653 O O . PRO A 1 80 ? -10.919 -10.490 0.995 1.00 75.56 80 PRO A O 1
ATOM 656 N N . ARG A 1 81 ? -10.954 -8.249 0.730 1.00 72.50 81 ARG A N 1
ATOM 657 C CA . ARG A 1 81 ? -10.563 -8.313 -0.677 1.00 72.50 81 ARG A CA 1
ATOM 658 C C . ARG A 1 81 ? -9.182 -8.948 -0.703 1.00 72.50 81 ARG A C 1
ATOM 660 O O . ARG A 1 81 ? -8.236 -8.350 -0.190 1.00 72.50 81 ARG A O 1
ATOM 667 N N . GLN A 1 82 ? -9.090 -10.152 -1.257 1.00 66.56 82 GLN A N 1
ATOM 668 C CA . GLN A 1 82 ? -7.800 -10.735 -1.573 1.00 66.56 82 GLN A CA 1
ATOM 669 C C . GLN A 1 82 ? -7.059 -9.717 -2.435 1.00 66.56 82 GLN A C 1
ATOM 671 O O . GLN A 1 82 ? -7.640 -9.138 -3.362 1.00 66.56 82 GLN A O 1
ATOM 676 N N . ALA A 1 83 ? -5.810 -9.436 -2.070 1.00 64.62 83 ALA A N 1
ATOM 677 C CA . ALA A 1 83 ? -4.945 -8.651 -2.925 1.00 64.62 83 ALA A CA 1
ATOM 678 C C . ALA A 1 83 ? -4.853 -9.417 -4.247 1.00 64.62 83 ALA A C 1
ATOM 680 O O . ALA A 1 83 ? -4.298 -10.513 -4.289 1.00 64.62 83 ALA A O 1
ATOM 681 N N . ARG A 1 84 ? -5.486 -8.890 -5.298 1.00 67.88 84 ARG A N 1
ATOM 682 C CA . ARG A 1 84 ? -5.364 -9.467 -6.631 1.00 67.88 84 ARG A CA 1
ATOM 683 C C . ARG A 1 84 ? -3.939 -9.187 -7.074 1.00 67.88 84 ARG A C 1
ATOM 685 O O . ARG A 1 84 ? -3.611 -8.041 -7.373 1.00 67.88 84 ARG A O 1
ATOM 692 N N . ALA A 1 85 ? -3.095 -10.211 -7.035 1.00 71.06 85 ALA A N 1
ATOM 693 C CA . ALA A 1 85 ? -1.837 -10.162 -7.751 1.00 71.06 85 ALA A CA 1
ATOM 694 C C . ALA A 1 85 ? -2.164 -9.992 -9.237 1.00 71.06 85 ALA A C 1
ATOM 696 O O . ALA A 1 85 ? -3.113 -10.601 -9.742 1.00 71.06 85 ALA A O 1
ATOM 697 N N . LEU A 1 86 ? -1.413 -9.132 -9.920 1.00 72.69 86 LEU A N 1
ATOM 698 C CA . LEU A 1 86 ? -1.491 -9.073 -11.370 1.00 72.69 86 LEU A CA 1
ATOM 699 C C . LEU A 1 86 ? -0.972 -10.425 -11.897 1.00 72.69 86 LEU A C 1
ATOM 701 O O . LEU A 1 86 ? 0.123 -10.823 -11.490 1.00 72.69 86 LEU A O 1
ATOM 705 N N . PRO A 1 87 ? -1.725 -11.158 -12.736 1.00 84.12 87 PRO A N 1
ATOM 706 C CA . PRO A 1 87 ? -1.196 -12.368 -13.354 1.00 84.12 87 PRO A CA 1
ATOM 707 C C . PRO A 1 87 ? 0.020 -12.014 -14.218 1.00 84.12 87 PRO A C 1
ATOM 709 O O . PRO A 1 87 ? 0.109 -10.896 -14.732 1.00 84.12 87 PRO A O 1
ATOM 712 N N . MET A 1 88 ? 0.936 -12.966 -14.412 1.00 83.69 88 MET A N 1
ATOM 713 C CA . MET A 1 88 ? 2.154 -12.744 -15.204 1.00 83.69 88 MET A CA 1
ATOM 714 C C . MET A 1 88 ? 1.846 -12.230 -16.619 1.00 83.69 88 MET A C 1
ATOM 716 O O . MET A 1 88 ? 2.573 -11.395 -17.145 1.00 83.69 88 MET A O 1
ATOM 720 N N . GLU A 1 89 ? 0.738 -12.672 -17.217 1.00 88.06 89 GLU A N 1
ATOM 721 C CA . GLU A 1 89 ? 0.242 -12.176 -18.509 1.00 88.06 89 GLU A CA 1
ATOM 722 C C . GLU A 1 89 ? -0.052 -10.672 -18.482 1.00 88.06 89 GLU A C 1
ATOM 724 O O . GLU A 1 89 ? 0.326 -9.945 -19.396 1.00 88.06 89 GLU A O 1
ATOM 729 N N . GLY A 1 90 ? -0.656 -10.185 -17.395 1.00 85.88 90 GLY A N 1
ATOM 730 C CA . GLY A 1 90 ? -0.889 -8.759 -17.191 1.00 85.88 90 GLY A CA 1
ATOM 731 C C . GLY A 1 90 ? 0.414 -7.982 -17.016 1.00 85.88 90 GLY A C 1
ATOM 732 O O . GLY A 1 90 ? 0.519 -6.861 -17.504 1.00 85.88 90 GLY A O 1
ATOM 733 N N . VAL A 1 91 ? 1.422 -8.573 -16.363 1.00 86.25 91 VAL A N 1
ATOM 734 C CA . VAL A 1 91 ? 2.753 -7.954 -16.246 1.00 86.25 91 VAL A CA 1
ATOM 735 C C . VAL A 1 91 ? 3.394 -7.847 -17.627 1.00 86.25 91 VAL A C 1
ATOM 737 O O . VAL A 1 91 ? 3.821 -6.759 -17.997 1.00 86.25 91 VAL A O 1
ATOM 740 N N . ARG A 1 92 ? 3.395 -8.931 -18.415 1.00 88.25 92 ARG A N 1
ATOM 741 C CA . ARG A 1 92 ? 3.933 -8.944 -19.787 1.00 88.25 92 ARG A CA 1
ATOM 742 C C . ARG A 1 92 ? 3.274 -7.888 -20.667 1.00 88.25 92 ARG A C 1
ATOM 744 O O . ARG A 1 92 ? 3.982 -7.072 -21.234 1.00 88.25 92 ARG A O 1
ATOM 751 N N . ALA A 1 93 ? 1.944 -7.807 -20.665 1.00 88.81 93 ALA A N 1
ATOM 752 C CA . ALA A 1 93 ? 1.222 -6.810 -21.454 1.00 88.81 93 ALA A CA 1
ATOM 753 C C . ALA A 1 93 ? 1.613 -5.359 -21.104 1.00 88.81 93 ALA A C 1
ATOM 755 O O . ALA A 1 93 ? 1.672 -4.500 -21.983 1.00 88.81 93 ALA A O 1
ATOM 756 N N . ILE A 1 94 ? 1.896 -5.070 -19.828 1.00 87.56 94 ILE A N 1
ATOM 757 C CA . ILE A 1 94 ? 2.373 -3.747 -19.399 1.00 87.56 94 ILE A CA 1
ATOM 758 C C . ILE A 1 94 ? 3.791 -3.476 -19.916 1.00 87.56 94 ILE A C 1
ATOM 760 O O . ILE A 1 94 ? 4.071 -2.354 -20.339 1.00 87.56 94 ILE A O 1
ATOM 764 N N . LEU A 1 95 ? 4.667 -4.483 -19.901 1.00 88.56 95 LEU A N 1
ATOM 765 C CA . LEU A 1 95 ? 6.036 -4.368 -20.413 1.00 88.56 95 LEU A CA 1
ATOM 766 C C . LEU A 1 95 ? 6.059 -4.183 -21.924 1.00 88.56 95 LEU A C 1
ATOM 768 O O . LEU A 1 95 ? 6.652 -3.219 -22.397 1.00 88.56 95 LEU A O 1
ATOM 772 N N . ASP A 1 96 ? 5.307 -5.001 -22.656 1.00 89.75 96 ASP A N 1
ATOM 773 C CA . ASP A 1 96 ? 5.181 -4.895 -24.109 1.00 89.75 96 ASP A CA 1
ATOM 774 C C . ASP A 1 96 ? 4.651 -3.511 -24.510 1.00 89.75 96 ASP A C 1
ATOM 776 O O . ASP A 1 96 ? 5.106 -2.895 -25.477 1.00 89.75 96 ASP A O 1
ATOM 780 N N . LYS A 1 97 ? 3.706 -2.967 -23.729 1.00 88.12 97 LYS A N 1
ATOM 781 C CA . LYS A 1 97 ? 3.182 -1.622 -23.965 1.00 88.12 97 LYS A CA 1
ATOM 782 C C . LYS A 1 97 ? 4.214 -0.534 -23.678 1.00 88.12 97 LYS A C 1
ATOM 784 O O . LYS A 1 97 ? 4.249 0.459 -24.410 1.00 88.12 97 LYS A O 1
ATOM 789 N N . ALA A 1 98 ? 5.028 -0.687 -22.637 1.00 88.06 98 ALA A N 1
ATOM 790 C CA . ALA A 1 98 ? 6.088 0.263 -22.318 1.00 88.06 98 ALA A CA 1
ATOM 791 C C . ALA A 1 98 ? 7.182 0.265 -23.392 1.00 88.06 98 ALA A C 1
ATOM 793 O O . ALA A 1 98 ? 7.545 1.339 -23.869 1.00 88.06 98 ALA A O 1
ATOM 794 N N . ASP A 1 99 ? 7.606 -0.913 -23.848 1.00 86.44 99 ASP A N 1
ATOM 795 C CA . ASP A 1 99 ? 8.570 -1.067 -24.940 1.00 86.44 99 ASP A CA 1
ATOM 796 C C . ASP A 1 99 ? 8.025 -0.499 -26.250 1.00 86.44 99 ASP A C 1
ATOM 798 O O . ASP A 1 99 ? 8.701 0.273 -26.928 1.00 86.44 99 ASP A O 1
ATOM 802 N N . SER A 1 100 ? 6.766 -0.789 -26.588 1.00 87.25 100 SER A N 1
ATOM 803 C CA . SER A 1 100 ? 6.101 -0.191 -27.750 1.00 87.25 100 SER A CA 1
ATOM 804 C C . SER A 1 100 ? 6.064 1.339 -27.661 1.00 87.25 100 SER A C 1
ATOM 806 O O . SER A 1 100 ? 6.381 2.009 -28.641 1.00 87.25 100 SER A O 1
ATOM 808 N N . THR A 1 101 ? 5.734 1.899 -26.494 1.00 86.06 101 THR A N 1
ATOM 809 C CA . THR A 1 101 ? 5.695 3.358 -26.279 1.00 86.06 101 THR A CA 1
ATOM 810 C C . THR A 1 101 ? 7.085 3.983 -26.398 1.00 86.06 101 THR A C 1
ATOM 812 O O . THR A 1 101 ? 7.223 5.089 -26.916 1.00 86.06 101 THR A O 1
ATOM 815 N N . TRP A 1 102 ? 8.118 3.279 -25.939 1.00 83.94 102 TRP A N 1
ATOM 816 C CA . TRP A 1 102 ? 9.505 3.712 -26.048 1.00 83.94 102 TRP A CA 1
ATOM 817 C C . TRP A 1 102 ? 10.013 3.687 -27.490 1.00 83.94 102 TRP A C 1
ATOM 819 O O . TRP A 1 102 ? 10.609 4.659 -27.944 1.00 83.94 102 TRP A O 1
ATOM 829 N N . ASN A 1 103 ? 9.738 2.604 -28.217 1.00 83.88 103 ASN A N 1
ATOM 830 C CA . ASN A 1 103 ? 10.191 2.406 -29.594 1.00 83.88 103 ASN A CA 1
ATOM 831 C C . ASN A 1 103 ? 9.451 3.300 -30.598 1.00 83.88 103 ASN A C 1
ATOM 833 O O . ASN A 1 103 ? 10.002 3.637 -31.639 1.00 83.88 103 ASN A O 1
ATOM 837 N N . GLN A 1 104 ? 8.212 3.692 -30.292 1.00 83.12 104 GLN A N 1
ATOM 838 C CA . GLN A 1 104 ? 7.434 4.644 -31.093 1.00 83.12 104 GLN A CA 1
ATOM 839 C C . GLN A 1 104 ? 7.772 6.106 -30.786 1.00 83.12 104 GLN A C 1
ATOM 841 O O . GLN A 1 104 ? 7.332 6.998 -31.511 1.00 83.12 104 GLN A O 1
ATOM 846 N N . ALA A 1 105 ? 8.510 6.376 -29.707 1.00 81.88 105 ALA A N 1
ATOM 847 C CA . ALA A 1 105 ? 8.956 7.722 -29.407 1.00 81.88 105 ALA A CA 1
ATOM 848 C C . ALA A 1 105 ? 10.092 8.116 -30.352 1.00 81.88 105 ALA A C 1
ATOM 850 O O . ALA A 1 105 ? 11.017 7.338 -30.583 1.00 81.88 105 ALA A O 1
ATOM 851 N N . ASP A 1 106 ? 10.037 9.346 -30.855 1.00 76.44 106 ASP A N 1
ATOM 852 C CA . ASP A 1 106 ? 11.121 9.924 -31.641 1.00 76.44 106 ASP A CA 1
ATOM 853 C C . ASP A 1 106 ? 12.455 9.794 -30.867 1.00 76.44 106 ASP A C 1
ATOM 855 O O . ASP A 1 106 ? 12.549 10.269 -29.728 1.00 76.44 106 ASP A O 1
ATOM 859 N N . PRO A 1 107 ? 13.488 9.146 -31.442 1.00 70.94 107 PRO A N 1
ATOM 860 C CA . PRO A 1 107 ? 14.774 8.938 -30.782 1.00 70.94 107 PRO A CA 1
ATOM 861 C C . PRO A 1 107 ? 15.459 10.240 -30.360 1.00 70.94 107 PRO A C 1
ATOM 863 O O . PRO A 1 107 ? 16.208 10.246 -29.382 1.00 70.94 107 PRO A O 1
ATOM 866 N N . THR A 1 108 ? 15.198 11.332 -31.083 1.00 67.19 108 THR A N 1
ATOM 867 C CA . THR A 1 108 ? 15.790 12.652 -30.829 1.00 67.19 108 THR A CA 1
ATOM 868 C C . THR A 1 108 ? 15.007 13.461 -29.798 1.00 67.19 108 THR A C 1
ATOM 870 O O . THR A 1 108 ? 15.568 14.338 -29.143 1.00 67.19 108 THR A O 1
ATOM 873 N N . SER A 1 109 ? 13.732 13.121 -29.587 1.00 61.25 109 SER A N 1
ATOM 874 C CA . SER A 1 109 ? 12.828 13.815 -28.674 1.00 61.25 109 SER A CA 1
ATOM 875 C C . SER A 1 109 ? 11.991 12.834 -27.853 1.00 61.25 109 SER A C 1
ATOM 877 O O . SER A 1 109 ? 10.772 12.967 -27.758 1.00 61.25 109 SER A O 1
ATOM 879 N N . ARG A 1 110 ? 12.637 11.832 -27.227 1.00 66.81 110 ARG A N 1
ATOM 880 C CA . ARG A 1 110 ? 11.949 10.862 -26.355 1.00 66.81 110 ARG A CA 1
ATOM 881 C C . ARG A 1 110 ? 11.068 11.608 -25.361 1.00 66.81 110 ARG A C 1
ATOM 883 O O . ARG A 1 110 ? 11.553 12.192 -24.391 1.00 66.81 110 ARG A O 1
ATOM 890 N N . THR A 1 111 ? 9.769 11.618 -25.650 1.00 71.06 111 THR A N 1
ATOM 891 C CA . THR A 1 111 ? 8.836 12.489 -24.944 1.00 71.06 111 THR A CA 1
ATOM 892 C C . THR A 1 111 ? 8.770 12.081 -23.478 1.00 71.06 111 THR A C 1
ATOM 894 O O . THR A 1 111 ? 9.020 10.926 -23.124 1.00 71.06 111 THR A O 1
ATOM 897 N N . TYR A 1 112 ? 8.374 13.015 -22.612 1.00 70.75 112 TYR A N 1
ATOM 898 C CA . TYR A 1 112 ? 8.124 12.745 -21.192 1.00 70.75 112 TYR A CA 1
ATOM 899 C C . TYR A 1 112 ? 7.273 11.474 -20.973 1.00 70.75 112 TYR A C 1
ATOM 901 O O . TYR A 1 112 ? 7.536 10.687 -20.068 1.00 70.75 112 TYR A O 1
ATOM 909 N N . ARG A 1 113 ? 6.336 11.194 -21.892 1.00 72.81 113 ARG A N 1
ATOM 910 C CA . ARG A 1 113 ? 5.478 9.999 -21.880 1.00 72.81 113 ARG A CA 1
ATOM 911 C C . ARG A 1 113 ? 6.234 8.681 -22.066 1.00 72.81 113 ARG A C 1
ATOM 913 O O . ARG A 1 113 ? 5.873 7.693 -21.434 1.00 72.81 113 ARG A O 1
ATOM 920 N N . ALA A 1 114 ? 7.264 8.647 -22.909 1.00 81.12 114 ALA A N 1
ATOM 921 C CA . ALA A 1 114 ? 8.067 7.444 -23.133 1.00 81.12 114 ALA A CA 1
ATOM 922 C C . ALA A 1 114 ? 8.923 7.111 -21.903 1.00 81.12 114 ALA A C 1
ATOM 924 O O . ALA A 1 114 ? 9.000 5.958 -21.484 1.00 81.12 114 ALA A O 1
ATOM 925 N N . TRP A 1 115 ? 9.497 8.138 -21.272 1.00 81.50 115 TRP A N 1
ATOM 926 C CA . TRP A 1 115 ? 10.222 7.994 -20.011 1.00 81.50 115 TRP A CA 1
ATOM 927 C C . TRP A 1 115 ? 9.329 7.518 -18.868 1.00 81.50 115 TRP A C 1
ATOM 929 O O . TRP A 1 115 ? 9.724 6.630 -18.110 1.00 81.50 115 TRP A O 1
ATOM 939 N N . ASP A 1 116 ? 8.124 8.070 -18.754 1.00 81.75 116 ASP A N 1
ATOM 940 C CA . ASP A 1 116 ? 7.170 7.653 -17.730 1.00 81.75 116 ASP A CA 1
ATOM 941 C C . ASP A 1 116 ? 6.684 6.218 -17.939 1.00 81.75 116 ASP A C 1
ATOM 943 O O . ASP A 1 116 ? 6.572 5.472 -16.966 1.00 81.75 116 ASP A O 1
ATOM 947 N N . ALA A 1 117 ? 6.467 5.794 -19.188 1.00 83.31 117 ALA A N 1
ATOM 948 C CA . ALA A 1 117 ? 6.088 4.419 -19.501 1.00 83.31 117 ALA A CA 1
ATOM 949 C C . ALA A 1 117 ? 7.156 3.415 -19.033 1.00 83.31 117 ALA A C 1
ATOM 951 O O . ALA A 1 117 ? 6.829 2.448 -18.341 1.00 83.31 117 ALA A O 1
ATOM 952 N N . VAL A 1 118 ? 8.434 3.680 -19.324 1.00 83.56 118 VAL A N 1
ATOM 953 C CA . VAL A 1 118 ? 9.554 2.826 -18.889 1.00 83.56 118 VAL A CA 1
ATOM 954 C C . VAL A 1 118 ? 9.720 2.852 -17.369 1.00 83.56 118 VAL A C 1
ATOM 956 O O . VAL A 1 118 ? 9.895 1.805 -16.747 1.00 83.56 118 VAL A O 1
ATOM 959 N N . ARG A 1 119 ? 9.610 4.025 -16.731 1.00 82.69 119 ARG A N 1
ATOM 960 C CA . ARG A 1 119 ? 9.669 4.140 -15.261 1.00 82.69 119 ARG A CA 1
ATOM 961 C C . ARG A 1 119 ? 8.553 3.354 -14.581 1.00 82.69 119 ARG A C 1
ATOM 963 O O . ARG A 1 119 ? 8.798 2.679 -13.581 1.00 82.69 119 ARG A O 1
ATOM 970 N N . PHE A 1 120 ? 7.340 3.427 -15.117 1.00 82.31 120 PHE A N 1
ATOM 971 C CA . PHE A 1 120 ? 6.186 2.714 -14.584 1.00 82.31 120 PHE A CA 1
ATOM 972 C C . PHE A 1 120 ? 6.340 1.196 -14.743 1.00 82.31 120 PHE A C 1
ATOM 974 O O . PHE A 1 120 ? 6.146 0.454 -13.778 1.00 82.31 120 PHE A O 1
ATOM 981 N N . ALA A 1 121 ? 6.780 0.742 -15.920 1.00 86.44 121 ALA A N 1
ATOM 982 C CA . ALA A 1 121 ? 7.113 -0.656 -16.183 1.00 86.44 121 ALA A CA 1
ATOM 983 C C . ALA A 1 121 ? 8.198 -1.186 -15.236 1.00 86.44 121 ALA A C 1
ATOM 985 O O . ALA A 1 121 ? 8.020 -2.240 -14.623 1.00 86.44 121 ALA A O 1
ATOM 986 N N . ALA A 1 122 ? 9.277 -0.426 -15.034 1.00 83.75 122 ALA A N 1
ATOM 987 C CA . ALA A 1 122 ? 10.344 -0.783 -14.105 1.00 83.75 122 ALA A CA 1
ATOM 988 C C . ALA A 1 122 ? 9.834 -0.904 -12.658 1.00 83.75 122 ALA A C 1
ATOM 990 O O . ALA A 1 122 ? 10.172 -1.863 -11.967 1.00 83.75 122 ALA A O 1
ATOM 991 N N . CYS A 1 123 ? 8.968 0.007 -12.199 1.00 82.94 123 CYS A N 1
ATOM 992 C CA . CYS A 1 123 ? 8.371 -0.073 -10.860 1.00 82.94 123 CYS A CA 1
ATOM 993 C C . CYS A 1 123 ? 7.506 -1.327 -10.674 1.00 82.94 123 CYS A C 1
ATOM 995 O O . CYS A 1 123 ? 7.529 -1.937 -9.605 1.00 82.94 123 CYS A O 1
ATOM 997 N N . ILE A 1 124 ? 6.749 -1.718 -11.702 1.00 82.50 124 ILE A N 1
ATOM 998 C CA . ILE A 1 124 ? 5.921 -2.929 -11.671 1.00 82.50 124 ILE A CA 1
ATOM 999 C C . ILE A 1 124 ? 6.795 -4.178 -11.659 1.00 82.50 124 ILE A C 1
ATOM 1001 O O . ILE A 1 124 ? 6.551 -5.061 -10.840 1.00 82.50 124 ILE A O 1
ATOM 1005 N N . LEU A 1 125 ? 7.834 -4.231 -12.497 1.00 83.19 125 LEU A N 1
ATOM 1006 C CA . LEU A 1 125 ? 8.810 -5.321 -12.495 1.00 83.19 125 LEU A CA 1
ATOM 1007 C C . LEU A 1 125 ? 9.461 -5.476 -11.130 1.00 83.19 125 LEU A C 1
ATOM 1009 O O . LEU A 1 125 ? 9.448 -6.567 -10.583 1.00 83.19 125 LEU A O 1
ATOM 1013 N N . LEU A 1 126 ? 9.941 -4.385 -10.540 1.00 80.62 126 LEU A N 1
ATOM 1014 C CA . LEU A 1 126 ? 10.519 -4.376 -9.198 1.00 80.62 126 LEU A CA 1
ATOM 1015 C C . LEU A 1 126 ? 9.519 -4.836 -8.125 1.00 80.62 126 LEU A C 1
ATOM 1017 O O . LEU A 1 126 ? 9.871 -5.600 -7.226 1.00 80.62 126 LEU A O 1
ATOM 1021 N N . GLY A 1 127 ? 8.257 -4.416 -8.222 1.00 78.38 127 GLY A N 1
ATOM 1022 C CA . GLY A 1 127 ? 7.191 -4.906 -7.350 1.00 78.38 127 GLY A CA 1
ATOM 1023 C C . GLY A 1 127 ? 6.932 -6.406 -7.506 1.00 78.38 127 GLY A C 1
ATOM 1024 O O . GLY A 1 127 ? 6.674 -7.088 -6.516 1.00 78.38 127 GLY A O 1
ATOM 1025 N N . TYR A 1 128 ? 7.033 -6.920 -8.732 1.00 78.00 128 TYR A N 1
ATOM 1026 C CA . TYR A 1 128 ? 6.750 -8.310 -9.074 1.00 78.00 128 TYR A CA 1
ATOM 1027 C C . TYR A 1 128 ? 7.919 -9.259 -8.764 1.00 78.00 128 TYR A C 1
ATOM 1029 O O . TYR A 1 128 ? 7.707 -10.297 -8.146 1.00 78.00 128 TYR A O 1
ATOM 1037 N N . THR A 1 129 ? 9.151 -8.906 -9.141 1.00 79.81 129 THR A N 1
ATOM 1038 C CA . THR A 1 129 ? 10.345 -9.759 -9.009 1.00 79.81 129 THR A CA 1
ATOM 1039 C C . THR A 1 129 ? 11.009 -9.628 -7.644 1.00 79.81 129 THR A C 1
ATOM 1041 O O . THR A 1 129 ? 11.356 -10.629 -7.029 1.00 79.81 129 THR A O 1
ATOM 1044 N N . ALA A 1 130 ? 11.129 -8.407 -7.118 1.00 73.38 130 ALA A N 1
ATOM 1045 C CA . ALA A 1 130 ? 11.778 -8.151 -5.832 1.00 73.38 130 ALA A CA 1
ATOM 1046 C C . ALA A 1 130 ? 10.788 -8.106 -4.652 1.00 73.38 130 ALA A C 1
ATOM 1048 O O . ALA A 1 130 ? 11.177 -7.859 -3.503 1.00 73.38 130 ALA A O 1
ATOM 1049 N N . ALA A 1 131 ? 9.494 -8.343 -4.918 1.00 71.38 131 ALA A N 1
ATOM 1050 C CA . ALA A 1 131 ? 8.409 -8.231 -3.944 1.00 71.38 131 ALA A CA 1
ATOM 1051 C C . ALA A 1 131 ? 8.484 -6.910 -3.153 1.00 71.38 131 ALA A C 1
ATOM 1053 O O . ALA A 1 131 ? 8.314 -6.894 -1.923 1.00 71.38 131 ALA A O 1
ATOM 1054 N N . LEU A 1 132 ? 8.818 -5.830 -3.865 1.00 73.31 132 LEU A N 1
ATOM 1055 C CA . LEU A 1 132 ? 8.880 -4.474 -3.342 1.00 73.31 132 LEU A CA 1
ATOM 1056 C C . LEU A 1 132 ? 7.472 -3.909 -3.200 1.00 73.31 132 LEU A C 1
ATOM 1058 O O . LEU A 1 132 ? 6.614 -4.069 -4.069 1.00 73.31 132 LEU A O 1
ATOM 1062 N N . ARG A 1 133 ? 7.213 -3.206 -2.101 1.00 70.12 133 ARG A N 1
ATOM 1063 C CA . ARG A 1 133 ? 5.934 -2.538 -1.887 1.00 70.12 133 ARG A CA 1
ATOM 1064 C C . ARG A 1 133 ? 5.840 -1.306 -2.779 1.00 70.12 133 ARG A C 1
ATOM 1066 O O . ARG A 1 133 ? 6.382 -0.250 -2.464 1.00 70.12 133 ARG A O 1
ATOM 1073 N N . VAL A 1 134 ? 5.087 -1.411 -3.864 1.00 66.56 134 VAL A N 1
ATOM 1074 C CA . VAL A 1 134 ? 4.733 -0.265 -4.711 1.00 66.56 134 VAL A CA 1
ATOM 1075 C C . VAL A 1 134 ? 3.544 0.484 -4.076 1.00 66.56 134 VAL A C 1
ATOM 1077 O O . VAL A 1 134 ? 2.588 -0.164 -3.641 1.00 66.56 134 VAL A O 1
ATOM 1080 N N . PRO A 1 135 ? 3.558 1.829 -3.976 1.00 61.38 135 PRO A N 1
ATOM 1081 C CA . PRO A 1 135 ? 4.607 2.745 -4.438 1.00 61.38 135 PRO A CA 1
ATOM 1082 C C . PRO A 1 135 ? 5.719 3.037 -3.412 1.00 61.38 135 PRO A C 1
ATOM 1084 O O . PRO A 1 135 ? 6.755 3.571 -3.786 1.00 61.38 135 PRO A O 1
ATOM 1087 N N . SER A 1 136 ? 5.526 2.716 -2.130 1.00 71.38 136 SER A N 1
ATOM 1088 C CA . SER A 1 136 ? 6.337 3.272 -1.034 1.00 71.38 136 SER A CA 1
ATOM 1089 C C . SER A 1 136 ? 7.813 2.871 -1.014 1.00 71.38 136 SER A C 1
ATOM 1091 O O . SER A 1 136 ? 8.614 3.647 -0.521 1.00 71.38 136 SER A O 1
ATOM 1093 N N . GLU A 1 137 ? 8.164 1.670 -1.475 1.00 71.75 137 GLU A N 1
ATOM 1094 C CA . GLU A 1 137 ? 9.552 1.183 -1.504 1.00 71.75 137 GLU A CA 1
ATOM 1095 C C . GLU A 1 137 ? 10.184 1.407 -2.879 1.00 71.75 137 GLU A C 1
ATOM 1097 O O . GLU A 1 137 ? 11.319 1.862 -2.960 1.00 71.75 137 GLU A O 1
ATOM 1102 N N . ALA A 1 138 ? 9.443 1.142 -3.961 1.00 71.25 138 ALA A N 1
ATOM 1103 C CA . ALA A 1 138 ? 9.961 1.256 -5.325 1.00 71.25 138 ALA A CA 1
ATOM 1104 C C . ALA A 1 138 ? 10.253 2.710 -5.743 1.00 71.25 138 ALA A C 1
ATOM 1106 O O . ALA A 1 138 ? 11.266 2.956 -6.390 1.00 71.25 138 ALA A O 1
ATOM 1107 N N . LEU A 1 139 ? 9.414 3.679 -5.347 1.00 70.31 139 LEU A N 1
ATOM 1108 C CA . LEU A 1 139 ? 9.628 5.093 -5.697 1.00 70.31 139 LEU A CA 1
ATOM 1109 C C . LEU A 1 139 ? 10.748 5.760 -4.889 1.00 70.31 139 LEU A C 1
ATOM 1111 O O . LEU A 1 139 ? 11.241 6.809 -5.288 1.00 70.31 139 LEU A O 1
ATOM 1115 N N . THR A 1 140 ? 11.136 5.182 -3.751 1.00 74.81 140 THR A N 1
ATOM 1116 C CA . THR A 1 140 ? 12.203 5.717 -2.889 1.00 74.81 140 THR A CA 1
ATOM 1117 C C . THR A 1 140 ? 13.569 5.107 -3.187 1.00 74.81 140 THR A C 1
ATOM 1119 O O . THR A 1 140 ? 14.546 5.445 -2.520 1.00 74.81 140 THR A O 1
ATOM 1122 N N . LEU A 1 141 ? 13.650 4.182 -4.149 1.00 74.88 141 LEU A N 1
ATOM 1123 C CA . LEU A 1 141 ? 14.919 3.598 -4.554 1.00 74.88 141 LEU A CA 1
ATOM 1124 C C . LEU A 1 141 ? 15.812 4.666 -5.177 1.00 74.88 141 LEU A C 1
ATOM 1126 O O . LEU A 1 141 ? 15.417 5.422 -6.060 1.00 74.88 141 LEU A O 1
ATOM 1130 N N . THR A 1 142 ? 17.054 4.677 -4.721 1.00 78.00 142 THR A N 1
ATOM 1131 C CA . THR A 1 142 ? 18.131 5.496 -5.276 1.00 78.00 142 THR A CA 1
ATOM 1132 C C . THR A 1 142 ? 19.266 4.573 -5.696 1.00 78.00 142 THR A C 1
ATOM 1134 O O . THR A 1 142 ? 19.319 3.419 -5.268 1.00 78.00 142 THR A O 1
ATOM 1137 N N . THR A 1 143 ? 20.192 5.060 -6.518 1.00 78.19 143 THR A N 1
ATOM 1138 C CA . THR A 1 143 ? 21.338 4.266 -6.994 1.00 78.19 143 THR A CA 1
ATOM 1139 C C . THR A 1 143 ? 22.164 3.671 -5.851 1.00 78.19 143 THR A C 1
ATOM 1141 O O . THR A 1 143 ? 22.635 2.547 -5.971 1.00 78.19 143 THR A O 1
ATOM 1144 N N . GLY A 1 144 ? 22.254 4.356 -4.704 1.00 79.00 144 GLY A N 1
ATOM 1145 C CA . GLY A 1 144 ? 22.933 3.854 -3.502 1.00 79.00 144 GLY A CA 1
ATOM 1146 C C . GLY A 1 144 ? 22.290 2.616 -2.861 1.00 79.00 144 GLY A C 1
ATOM 1147 O O . GLY A 1 144 ? 22.931 1.939 -2.063 1.00 79.00 144 GLY A O 1
ATOM 1148 N N . HIS A 1 145 ? 21.048 2.287 -3.221 1.00 79.56 145 HIS A N 1
ATOM 1149 C CA . HIS A 1 145 ? 20.355 1.083 -2.761 1.00 79.56 145 HIS A CA 1
ATOM 1150 C C . HIS A 1 145 ? 20.605 -0.133 -3.662 1.00 79.56 145 HIS A C 1
ATOM 1152 O O . HIS A 1 145 ? 20.199 -1.237 -3.303 1.00 79.56 145 HIS A O 1
ATOM 1158 N N . VAL A 1 146 ? 21.246 0.039 -4.823 1.00 82.44 146 VAL A N 1
ATOM 1159 C CA . VAL A 1 146 ? 21.410 -1.019 -5.826 1.00 82.44 146 VAL A CA 1
ATOM 1160 C C . VAL A 1 146 ? 22.881 -1.406 -5.944 1.00 82.44 146 VAL A C 1
ATOM 1162 O O . VAL A 1 146 ? 23.726 -0.589 -6.297 1.00 82.44 146 VAL A O 1
ATOM 1165 N N . LYS A 1 147 ? 23.190 -2.680 -5.698 1.00 84.81 147 LYS A N 1
ATOM 1166 C CA . LYS A 1 147 ? 24.508 -3.269 -5.952 1.00 84.81 147 LYS A CA 1
ATOM 1167 C C . LYS A 1 147 ? 24.403 -4.233 -7.124 1.00 84.81 147 LYS A C 1
ATOM 1169 O O . LYS A 1 147 ? 23.708 -5.238 -7.037 1.00 84.81 147 LYS A O 1
ATOM 1174 N N . ILE A 1 148 ? 25.104 -3.942 -8.211 1.00 86.81 148 ILE A N 1
ATOM 1175 C CA . ILE A 1 148 ? 25.095 -4.771 -9.419 1.00 86.81 148 ILE A CA 1
ATOM 1176 C C . ILE A 1 148 ? 26.322 -5.685 -9.405 1.00 86.81 148 ILE A C 1
ATOM 1178 O O . ILE A 1 148 ? 27.436 -5.256 -9.110 1.00 86.81 148 ILE A O 1
ATOM 1182 N N . THR A 1 149 ? 26.108 -6.958 -9.712 1.00 88.31 149 THR A N 1
ATOM 1183 C CA . THR A 1 149 ? 27.150 -7.951 -9.998 1.00 88.31 149 THR A CA 1
ATOM 1184 C C . THR A 1 149 ? 27.027 -8.405 -11.452 1.00 88.31 149 THR A C 1
ATOM 1186 O O . THR A 1 149 ? 26.140 -7.951 -12.168 1.00 88.31 149 THR A O 1
ATOM 1189 N N . ARG A 1 150 ? 27.905 -9.306 -11.912 1.00 84.25 150 ARG A N 1
ATOM 1190 C CA . ARG A 1 150 ? 27.886 -9.782 -13.309 1.00 84.25 150 ARG A CA 1
ATOM 1191 C C . ARG A 1 150 ? 26.566 -10.449 -13.712 1.00 84.25 150 ARG A C 1
ATOM 1193 O O . ARG A 1 150 ? 26.225 -10.418 -14.886 1.00 84.25 150 ARG A O 1
ATOM 1200 N N . THR A 1 151 ? 25.855 -11.051 -12.761 1.00 84.94 151 THR A N 1
ATOM 1201 C CA . THR A 1 151 ? 24.649 -11.852 -13.024 1.00 84.94 151 THR A CA 1
ATOM 1202 C C . THR A 1 151 ? 23.409 -11.364 -12.282 1.00 84.94 151 THR A C 1
ATOM 1204 O O . THR A 1 151 ? 22.301 -11.670 -12.707 1.00 84.94 151 THR A O 1
ATOM 1207 N N . CYS A 1 152 ? 23.568 -10.608 -11.191 1.00 82.00 152 CYS A N 1
ATOM 1208 C CA . CYS A 1 152 ? 22.462 -10.240 -10.305 1.00 82.00 152 CYS A CA 1
ATOM 1209 C C . CYS A 1 152 ? 22.521 -8.764 -9.893 1.00 82.00 152 CYS A C 1
ATOM 1211 O O . CYS A 1 152 ? 23.605 -8.201 -9.706 1.00 82.00 152 CYS A O 1
ATOM 1213 N N . ALA A 1 153 ? 21.353 -8.165 -9.662 1.00 81.06 153 ALA A N 1
ATOM 1214 C CA . ALA A 1 153 ? 21.213 -6.870 -9.006 1.00 81.06 153 ALA A CA 1
ATOM 1215 C C . ALA A 1 153 ? 20.617 -7.061 -7.605 1.00 81.06 153 ALA A C 1
ATOM 1217 O O . ALA A 1 153 ? 19.534 -7.615 -7.446 1.00 81.06 153 ALA A O 1
ATOM 1218 N N . TYR A 1 154 ? 21.320 -6.577 -6.586 1.00 80.81 154 TYR A N 1
ATOM 1219 C CA . TYR A 1 154 ? 20.902 -6.630 -5.191 1.00 80.81 154 TYR A CA 1
ATOM 1220 C C . TYR A 1 154 ? 20.305 -5.290 -4.787 1.00 80.81 154 TYR A C 1
ATOM 1222 O O . TYR A 1 154 ? 20.947 -4.251 -4.948 1.00 80.81 154 TYR A O 1
ATOM 1230 N N . ILE A 1 155 ? 19.097 -5.315 -4.228 1.00 81.75 155 ILE A N 1
ATOM 1231 C CA . ILE A 1 155 ? 18.404 -4.115 -3.759 1.00 81.75 155 ILE A CA 1
ATOM 1232 C C . ILE A 1 155 ? 18.384 -4.128 -2.236 1.00 81.75 155 ILE A C 1
ATOM 1234 O O . ILE A 1 155 ? 17.720 -4.950 -1.604 1.00 81.75 155 ILE A O 1
ATOM 1238 N N . THR A 1 156 ? 19.107 -3.189 -1.640 1.00 79.38 156 THR A N 1
ATOM 1239 C CA . THR A 1 156 ? 19.130 -2.992 -0.194 1.00 79.38 156 THR A CA 1
ATOM 1240 C C . THR A 1 156 ? 18.072 -1.963 0.159 1.00 79.38 156 THR A C 1
ATOM 1242 O O . THR A 1 156 ? 18.172 -0.806 -0.225 1.00 79.38 156 THR A O 1
ATOM 1245 N N . LEU A 1 157 ? 17.045 -2.370 0.897 1.00 71.62 157 LEU A N 1
ATOM 1246 C CA . LEU A 1 157 ? 16.061 -1.430 1.426 1.00 71.62 157 LEU A CA 1
ATOM 1247 C C . LEU A 1 157 ? 16.568 -0.862 2.742 1.00 71.62 157 LEU A C 1
ATOM 1249 O O . LEU A 1 157 ? 16.886 -1.637 3.650 1.00 71.62 157 LEU A O 1
ATOM 1253 N N . ASP A 1 158 ? 16.616 0.467 2.860 1.00 61.88 158 ASP A N 1
ATOM 1254 C CA . ASP A 1 158 ? 17.020 1.094 4.111 1.00 61.88 158 ASP A CA 1
ATOM 1255 C C . ASP A 1 158 ? 15.987 0.776 5.195 1.00 61.88 158 ASP A C 1
ATOM 1257 O O . ASP A 1 158 ? 14.829 1.202 5.208 1.00 61.88 158 ASP A O 1
ATOM 1261 N N . LYS A 1 159 ? 16.416 -0.096 6.092 1.00 51.88 159 LYS A N 1
ATOM 1262 C CA . LYS A 1 159 ? 15.586 -0.749 7.086 1.00 51.88 159 LYS A CA 1
ATOM 1263 C C . LYS A 1 159 ? 15.901 -0.182 8.448 1.00 51.88 159 LYS A C 1
ATOM 1265 O O . LYS A 1 159 ? 15.988 -0.933 9.417 1.00 51.88 159 LYS A O 1
ATOM 1270 N N . ARG A 1 160 ? 15.902 1.150 8.564 1.00 47.59 160 ARG A N 1
ATOM 1271 C CA . ARG A 1 160 ? 15.823 1.824 9.871 1.00 47.59 160 ARG A CA 1
ATOM 1272 C C . ARG A 1 160 ? 14.590 1.424 10.699 1.00 47.59 160 ARG A C 1
ATOM 1274 O O . ARG A 1 160 ? 14.455 1.894 11.822 1.00 47.59 160 ARG A O 1
ATOM 1281 N N . LYS A 1 161 ? 13.723 0.515 10.215 1.00 44.38 161 LYS A N 1
ATOM 1282 C CA . LYS A 1 161 ? 12.745 -0.199 11.053 1.00 44.38 161 LYS A CA 1
ATOM 1283 C C . LYS A 1 161 ? 12.600 -1.723 10.894 1.00 44.38 161 LYS A C 1
ATOM 1285 O O . LYS A 1 161 ? 11.739 -2.244 11.585 1.00 44.38 161 LYS A O 1
ATOM 1290 N N . ASN A 1 162 ? 13.362 -2.458 10.065 1.00 41.28 162 ASN A N 1
ATOM 1291 C CA . ASN A 1 162 ? 13.400 -3.946 10.131 1.00 41.28 162 ASN A CA 1
ATOM 1292 C C . ASN A 1 162 ? 14.299 -4.580 9.057 1.00 41.28 162 ASN A C 1
ATOM 1294 O O . ASN A 1 162 ? 13.834 -4.797 7.936 1.00 41.28 162 ASN A O 1
ATOM 1298 N N . LYS A 1 163 ? 15.561 -4.915 9.369 1.00 39.75 163 LYS A N 1
ATOM 1299 C CA . LYS A 1 163 ? 16.467 -5.637 8.451 1.00 39.75 163 LYS A CA 1
ATOM 1300 C C . LYS A 1 163 ? 15.837 -6.977 8.011 1.00 39.75 163 LYS A C 1
ATOM 1302 O O . LYS A 1 163 ? 15.522 -7.826 8.827 1.00 39.75 163 LYS A O 1
ATOM 1307 N N . ARG A 1 164 ? 15.588 -7.138 6.712 1.00 47.28 164 ARG A N 1
ATOM 1308 C CA . ARG A 1 164 ? 15.323 -8.403 6.000 1.00 47.28 164 ARG A CA 1
ATOM 1309 C C . ARG A 1 164 ? 15.962 -8.183 4.647 1.00 47.28 164 ARG A C 1
ATOM 1311 O O . ARG A 1 164 ? 15.450 -7.359 3.891 1.00 47.28 164 ARG A O 1
ATOM 1318 N N . GLU A 1 165 ? 17.093 -8.810 4.422 1.00 44.09 165 GLU A N 1
ATOM 1319 C CA . GLU A 1 165 ? 17.679 -8.901 3.095 1.00 44.09 165 GLU A CA 1
ATOM 1320 C C . GLU A 1 165 ? 16.774 -9.823 2.269 1.00 44.09 165 GLU A C 1
ATOM 1322 O O . GLU A 1 165 ? 16.260 -10.820 2.782 1.00 44.09 165 GLU A O 1
ATOM 1327 N N . LYS A 1 166 ? 16.473 -9.428 1.032 1.00 48.16 166 LYS A N 1
ATOM 1328 C CA . LYS A 1 166 ? 15.777 -10.273 0.062 1.00 48.16 166 LYS A CA 1
ATOM 1329 C C . LYS A 1 166 ? 16.714 -10.438 -1.124 1.00 48.16 166 LYS A C 1
ATOM 1331 O O . LYS A 1 166 ? 17.116 -9.442 -1.720 1.00 48.16 166 LYS A O 1
ATOM 1336 N N . THR A 1 167 ? 17.063 -11.678 -1.426 1.00 36.06 167 THR A N 1
ATOM 1337 C CA . THR A 1 167 ? 17.794 -12.039 -2.640 1.00 36.06 167 THR A CA 1
ATOM 1338 C C . THR A 1 167 ? 16.788 -12.153 -3.783 1.00 36.06 167 THR A C 1
ATOM 1340 O O . THR A 1 167 ? 15.730 -12.754 -3.588 1.00 36.06 167 THR A O 1
ATOM 1343 N N . VAL A 1 168 ? 17.099 -11.542 -4.927 1.00 43.56 168 VAL A N 1
ATOM 1344 C CA . VAL A 1 168 ? 16.366 -11.685 -6.196 1.00 43.56 168 VAL A CA 1
ATOM 1345 C C . VAL A 1 168 ? 17.254 -12.443 -7.162 1.00 43.56 168 VAL A C 1
ATOM 1347 O O . VAL A 1 168 ? 18.460 -12.102 -7.205 1.00 43.56 168 VAL A O 1
#

InterPro domains:
  IPR011010 DNA breaking-rejoining enzyme, catalytic core [SSF56349] (79-166)

Foldseek 3Di:
DVLCVVVVPPPVCPPDALVSLLVVLLVDQALVVSVVVLVVSVVVNVVVVPPDDPPPDCCVNVDPSNVVSSVNSVVRHDPPPDPDDQPVVNLVVLVVVLVVLLVPADPVCRDPVNVVSVLVNVLSCCCVVVVADPPPQSVPDDPVQWDDDPPAIFGHGPPPPDDDGTGD

pLDDT: mean 73.98, std 13.71, range [36.06, 90.25]

Sequence (168 aa):
GRFCRRNKVPLEQWPPTNRHVAHWLISIKRYSTAKTYLNGVRFFARAALGREGEENKPDNLNDQQIKTALRAVKLHSPPPRQARALPMEGVRAILDKADSTWNQADPTSRTYRAWDAVRFAACILLGYTAALRVPSEALTLTTGHVKITRTCAYITLDKRKNKREKTV

Organism: Perkinsus olseni (NCBI:txid32597)

Radius of gyration: 24.62 Å; chains: 1; bounding box: 54×31×70 Å